Protein AF-A0A841RDZ5-F1 (afdb_monomer)

Radius of gyration: 14.5 Å; Cα contacts (8 Å, |Δi|>4): 177; chains: 1; bounding box: 40×28×35 Å

Mean predicted aligned error: 3.72 Å

pLDDT: mean 92.09, std 7.46, range [49.06, 98.44]

Secondary structure (DSSP, 8-state):
---SS--B--GGG--SS-EEEEEESS--S--S-TT-EEEEHHHHTTTHHHHHHH-TT--TTSEEEEEHHHHHHHHHHHHHHHHHHHH-S------SSS-HHHHHHHHHHHHHHHHHHHHHHHHHHHHHHHHHHH-SEEEEE--

Sequence (143 aa):
MENQYYLIRKTEELDGTCYFEFLPGKYQDKCWNSHSVYLTEDSAAFVEDIFHQISNEYDHYSFTELNKEQIQLFLTLIDSRISKMKSTKQYKLESTIFSEYYYNYLMNDYIKYKKQIITLLFDFKIWLSEIIQSYDRITIMGL

Solvent-accessible surface area (backbone atoms only — not comparable to full-atom values): 8348 Å² total; per-residue (Å²): 132,84,78,90,43,60,70,42,62,54,76,88,77,59,80,85,73,70,42,36,40,41,33,75,29,75,85,74,96,68,80,90,52,85,78,25,39,36,30,44,61,80,58,41,64,78,48,45,59,56,48,52,72,61,30,92,71,52,49,72,67,37,75,30,76,40,45,51,68,41,48,53,51,46,53,53,54,53,50,52,48,50,51,48,51,71,75,38,96,73,73,76,84,86,64,80,87,58,53,71,68,58,46,52,51,53,53,53,47,41,72,76,39,43,70,39,47,50,48,25,55,50,54,49,46,52,52,53,63,56,46,60,75,82,31,68,31,31,22,40,35,38,88

Nearest PDB structures (foldseek):
  3jbk-assembly1_M  TM=3.520E-01  e=4.683E+00  Homo sapiens
  3h2v-assembly4_D  TM=3.208E-01  e=5.266E+00  Homo sapiens
  3h2v-assembly3_C  TM=2.638E-01  e=8.933E+00  Homo sapiens

Organism: NCBI:txid150

Structure (mmCIF, N/CA/C/O backbone):
data_AF-A0A841RDZ5-F1
#
_entry.id   AF-A0A841RDZ5-F1
#
loop_
_atom_site.group_PDB
_atom_site.id
_atom_site.type_symbol
_atom_site.label_atom_id
_atom_site.label_alt_id
_atom_site.label_comp_id
_atom_site.label_asym_id
_atom_site.label_entity_id
_atom_site.label_seq_id
_atom_site.pdbx_PDB_ins_code
_atom_site.Cartn_x
_atom_site.Car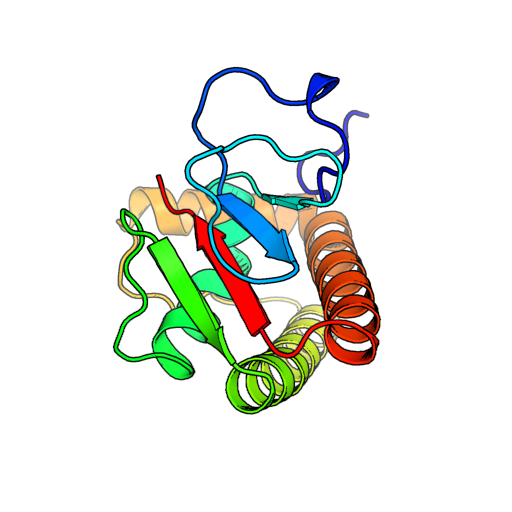tn_y
_atom_site.Cartn_z
_atom_site.occupancy
_atom_site.B_iso_or_equiv
_atom_site.auth_seq_id
_atom_site.auth_comp_id
_atom_site.auth_asym_id
_atom_site.auth_atom_id
_atom_site.pdbx_PDB_model_num
ATOM 1 N N . MET A 1 1 ? 1.104 14.671 -19.025 1.00 49.06 1 MET A N 1
ATOM 2 C CA . MET A 1 1 ? 1.473 13.267 -18.766 1.00 49.06 1 MET A CA 1
ATOM 3 C C . MET A 1 1 ? 0.610 12.819 -17.617 1.00 49.06 1 MET A C 1
ATOM 5 O O . MET A 1 1 ? 0.659 13.459 -16.576 1.00 49.06 1 MET A O 1
ATOM 9 N N . GLU A 1 2 ? -0.228 11.825 -17.859 1.00 70.19 2 GLU A N 1
ATOM 10 C CA . GLU A 1 2 ? -1.005 11.146 -16.825 1.00 70.19 2 GLU A CA 1
ATOM 11 C C . GLU A 1 2 ? -0.028 10.433 -15.871 1.00 70.19 2 GLU A C 1
ATOM 13 O O . GLU A 1 2 ? 1.017 9.942 -16.314 1.00 70.19 2 GLU A O 1
ATOM 18 N N . ASN A 1 3 ? -0.277 10.486 -14.561 1.00 78.31 3 ASN A N 1
ATOM 19 C CA . ASN A 1 3 ? 0.555 9.770 -13.593 1.00 78.31 3 ASN A CA 1
ATOM 20 C C . ASN A 1 3 ? 0.171 8.289 -13.654 1.00 78.31 3 ASN A C 1
ATOM 22 O O . ASN A 1 3 ? -0.996 7.971 -13.481 1.00 78.31 3 ASN A O 1
ATOM 26 N N . GLN A 1 4 ? 1.138 7.399 -13.876 1.00 90.25 4 GLN A N 1
ATOM 27 C CA . GLN A 1 4 ? 0.897 5.953 -13.907 1.00 90.25 4 GLN A CA 1
ATOM 28 C C . GLN A 1 4 ? 0.752 5.387 -12.489 1.00 90.25 4 GLN A C 1
ATOM 30 O O . GLN A 1 4 ? -0.056 4.499 -12.251 1.00 90.25 4 GLN A O 1
ATOM 35 N N . TYR A 1 5 ? 1.537 5.918 -11.547 1.00 95.50 5 TYR A N 1
ATOM 36 C CA . TYR A 1 5 ? 1.546 5.497 -10.147 1.00 95.50 5 TYR A CA 1
ATOM 37 C C . TYR A 1 5 ? 1.242 6.683 -9.241 1.00 95.50 5 TYR A C 1
ATOM 39 O O . TYR A 1 5 ? 2.028 7.629 -9.151 1.00 95.50 5 TYR A O 1
ATOM 47 N N . TYR A 1 6 ? 0.102 6.638 -8.566 1.00 96.75 6 TYR A N 1
ATOM 48 C CA . TYR A 1 6 ? -0.312 7.642 -7.595 1.00 96.75 6 TYR A CA 1
ATOM 49 C C . TYR A 1 6 ? -1.370 7.059 -6.659 1.00 96.75 6 TYR A C 1
ATOM 51 O O . TYR A 1 6 ? -2.016 6.064 -6.978 1.00 96.75 6 TYR A O 1
ATOM 59 N N . LEU A 1 7 ? -1.522 7.666 -5.482 1.00 97.31 7 LEU A N 1
ATOM 60 C CA . LEU A 1 7 ? -2.534 7.245 -4.521 1.00 97.31 7 LEU A CA 1
ATOM 61 C C . LEU A 1 7 ? -3.893 7.796 -4.952 1.00 97.31 7 LEU A C 1
ATOM 63 O O . LEU A 1 7 ? -4.080 9.015 -4.979 1.00 97.31 7 LEU A O 1
ATOM 67 N N . ILE A 1 8 ? -4.840 6.914 -5.255 1.00 96.81 8 ILE A N 1
ATOM 68 C CA . ILE A 1 8 ? -6.181 7.320 -5.671 1.00 96.81 8 ILE A CA 1
ATOM 69 C C . ILE A 1 8 ? -6.999 7.626 -4.415 1.00 96.81 8 ILE A C 1
ATOM 71 O O . ILE A 1 8 ? -7.008 6.857 -3.455 1.00 96.81 8 ILE A O 1
ATOM 75 N N . ARG A 1 9 ? -7.674 8.778 -4.402 1.00 95.31 9 ARG A N 1
ATOM 76 C CA . ARG A 1 9 ? -8.448 9.264 -3.239 1.00 95.31 9 ARG A CA 1
ATOM 77 C C . ARG A 1 9 ? -9.927 9.478 -3.541 1.00 95.31 9 ARG A C 1
ATOM 79 O O . ARG A 1 9 ? -10.694 9.790 -2.637 1.00 95.31 9 ARG A O 1
ATOM 86 N N . LYS A 1 10 ? -10.308 9.382 -4.810 1.00 92.56 10 LYS A N 1
ATOM 87 C CA . LYS A 1 10 ? -11.638 9.707 -5.310 1.00 92.56 10 LYS A CA 1
ATOM 88 C C . LYS A 1 10 ? -12.184 8.523 -6.076 1.00 92.56 10 LYS A C 1
ATOM 90 O O . LYS A 1 10 ? -11.512 7.988 -6.952 1.00 92.56 10 LYS A O 1
ATOM 95 N N . THR A 1 11 ? -13.409 8.138 -5.755 1.00 90.69 11 THR A N 1
ATOM 96 C CA . THR A 1 11 ? -14.084 7.016 -6.408 1.00 90.69 11 THR A CA 1
ATOM 97 C C . THR A 1 11 ? -14.382 7.293 -7.877 1.00 90.69 11 THR A C 1
ATOM 99 O O . THR A 1 11 ? -14.498 6.359 -8.656 1.00 90.69 11 THR A O 1
ATOM 102 N N . GLU A 1 12 ? -14.468 8.564 -8.282 1.00 90.69 12 GLU A N 1
ATOM 103 C CA . GLU A 1 12 ? -14.690 8.955 -9.679 1.00 90.69 12 GLU A CA 1
ATOM 104 C C . GLU A 1 12 ? -13.480 8.676 -10.585 1.00 90.69 12 GLU A C 1
ATOM 106 O O . GLU A 1 12 ? -13.612 8.723 -11.803 1.00 90.69 12 GLU A O 1
ATOM 111 N N . GLU A 1 13 ? -12.306 8.415 -10.002 1.00 88.88 13 GLU A N 1
ATOM 112 C CA . GLU A 1 13 ? -11.085 8.048 -10.732 1.00 88.88 13 GLU A CA 1
ATOM 113 C C . GLU A 1 13 ? -10.963 6.531 -10.951 1.00 88.88 13 GLU A C 1
ATOM 115 O O . GLU A 1 13 ? -10.023 6.077 -11.599 1.00 88.88 13 GLU A O 1
ATOM 120 N N . LEU A 1 14 ? -11.882 5.742 -10.389 1.00 88.00 14 LEU A N 1
ATOM 121 C CA . LEU A 1 14 ? -11.870 4.290 -10.501 1.00 88.00 14 LEU A CA 1
ATOM 122 C C . LEU A 1 14 ? -12.543 3.856 -11.803 1.00 88.00 14 LEU A C 1
ATOM 124 O O . LEU A 1 14 ? -13.676 4.247 -12.084 1.00 88.00 14 LEU A O 1
ATOM 128 N N . ASP A 1 15 ? -11.858 3.004 -12.562 1.00 86.00 15 ASP A N 1
ATOM 129 C CA . ASP A 1 15 ? -12.391 2.366 -13.762 1.00 86.00 15 ASP A CA 1
ATOM 130 C C . ASP A 1 15 ? -12.418 0.842 -13.572 1.00 86.00 15 ASP A C 1
ATOM 132 O O . ASP A 1 15 ? -11.385 0.176 -13.488 1.00 86.00 15 ASP A O 1
ATOM 136 N N . GLY A 1 16 ? -13.621 0.279 -13.442 1.00 82.50 16 GLY A N 1
ATOM 137 C CA . GLY A 1 16 ? -13.819 -1.131 -13.101 1.00 82.50 16 GLY A CA 1
ATOM 138 C C . GLY A 1 16 ? -13.646 -1.432 -11.606 1.00 82.50 16 GLY A C 1
ATOM 139 O O . GLY A 1 16 ? -13.952 -0.601 -10.754 1.00 82.50 16 GLY A O 1
ATOM 140 N N . THR A 1 17 ? -13.221 -2.657 -11.279 1.00 75.06 17 THR A N 1
ATOM 141 C CA . THR A 1 17 ? -13.190 -3.177 -9.894 1.00 75.06 17 THR A CA 1
ATOM 142 C C . THR A 1 17 ? -11.806 -3.627 -9.419 1.00 75.06 17 THR A C 1
ATOM 144 O O . THR A 1 17 ? -11.684 -4.087 -8.292 1.00 75.06 17 THR A O 1
ATOM 147 N N . CYS A 1 18 ? -10.762 -3.496 -10.242 1.00 87.25 18 CYS A N 1
ATOM 148 C CA . CYS A 1 18 ? -9.417 -4.012 -9.947 1.00 87.25 18 CYS A CA 1
ATOM 149 C C . CYS A 1 18 ? -8.582 -3.036 -9.094 1.00 87.25 18 CYS A C 1
ATOM 151 O O . CYS A 1 18 ? -7.525 -2.559 -9.518 1.00 87.25 18 CYS A O 1
ATOM 153 N N . TYR A 1 19 ? -9.063 -2.723 -7.889 1.00 93.88 19 TYR A N 1
ATOM 154 C CA . TYR A 1 19 ? -8.354 -1.866 -6.940 1.00 93.88 19 TYR A CA 1
ATOM 155 C C . TYR A 1 19 ? -8.360 -2.450 -5.534 1.00 93.88 19 TYR A C 1
ATOM 157 O O . TYR A 1 19 ? -9.400 -2.861 -5.030 1.00 93.88 19 TYR A O 1
ATOM 165 N N . PHE A 1 20 ? -7.211 -2.366 -4.872 1.00 95.75 20 PHE A N 1
ATOM 166 C CA . PHE A 1 20 ? -7.129 -2.537 -3.431 1.00 95.75 20 PHE A CA 1
ATOM 167 C C . PHE A 1 20 ? -7.723 -1.309 -2.752 1.00 95.75 20 PHE A C 1
ATOM 169 O O . PHE A 1 20 ? -7.237 -0.194 -2.964 1.00 95.75 20 PHE A O 1
ATOM 176 N N . GLU A 1 21 ? 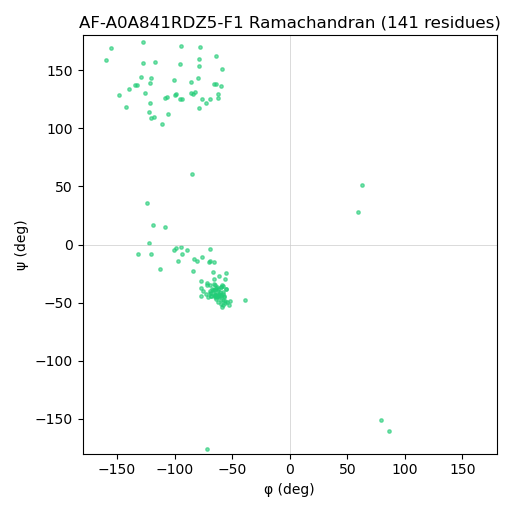-8.740 -1.505 -1.917 1.00 96.62 21 GLU A N 1
ATOM 177 C CA . GLU A 1 21 ? -9.316 -0.442 -1.094 1.00 96.62 21 GLU A CA 1
ATOM 178 C C . GLU A 1 21 ? -8.748 -0.505 0.327 1.00 96.62 21 GLU A C 1
ATOM 180 O O . GLU A 1 21 ? -8.766 -1.542 0.987 1.00 96.62 21 GLU A O 1
ATOM 185 N N . PHE A 1 22 ? -8.276 0.638 0.822 1.00 97.44 22 PHE A N 1
ATOM 186 C CA . PHE A 1 22 ? -7.792 0.805 2.188 1.00 97.44 22 PHE A CA 1
ATOM 187 C C . PHE A 1 22 ? -8.762 1.701 2.950 1.00 97.44 22 PHE A C 1
ATOM 189 O O . PHE A 1 22 ? -8.771 2.920 2.770 1.00 97.44 22 PHE A O 1
ATOM 196 N N . LEU A 1 23 ? -9.572 1.088 3.809 1.00 96.88 23 LEU A N 1
ATOM 197 C CA . LEU A 1 23 ? -10.631 1.735 4.578 1.00 96.88 23 LEU A CA 1
ATOM 198 C C . LEU A 1 23 ? -10.174 2.020 6.017 1.00 96.88 23 LEU A C 1
ATOM 200 O O . LEU A 1 23 ? -9.741 1.100 6.714 1.00 96.88 23 LEU A O 1
ATOM 204 N N . PRO A 1 24 ? -10.313 3.259 6.521 1.00 96.38 24 PRO A N 1
ATOM 205 C CA . PRO A 1 24 ? -10.170 3.541 7.946 1.00 96.38 24 PRO A CA 1
ATOM 206 C C . PRO A 1 24 ? -11.232 2.815 8.784 1.00 96.38 24 PRO A C 1
ATOM 208 O O . PRO A 1 24 ? -12.430 2.982 8.559 1.00 96.38 24 PRO A O 1
ATOM 211 N N . GLY A 1 25 ? -10.805 2.053 9.793 1.00 94.88 25 GLY A N 1
ATOM 212 C CA . GLY A 1 25 ? -11.707 1.294 10.660 1.00 94.88 25 GLY A CA 1
ATOM 213 C C . GLY A 1 25 ? -12.077 -0.095 10.126 1.00 94.88 25 GLY A C 1
ATOM 214 O O . GLY A 1 25 ? -11.351 -0.689 9.329 1.00 94.88 25 GLY A O 1
ATOM 215 N N . LYS A 1 26 ? -13.183 -0.636 10.651 1.00 93.25 26 LYS A N 1
ATOM 216 C CA . LYS A 1 26 ? -13.719 -1.959 10.294 1.00 93.25 26 LYS A CA 1
ATOM 217 C C . LYS A 1 26 ? -14.472 -1.915 8.973 1.00 93.25 26 LYS A C 1
ATOM 219 O O . LYS A 1 26 ? -15.088 -0.896 8.659 1.00 93.25 26 LYS A O 1
ATOM 224 N N . TYR A 1 27 ? -14.527 -3.051 8.288 1.00 92.31 27 TYR A N 1
ATOM 225 C CA . TYR A 1 27 ? -15.454 -3.239 7.180 1.00 92.31 27 TYR A CA 1
ATOM 226 C C . TYR A 1 27 ? -16.911 -3.063 7.642 1.00 92.31 27 TYR A C 1
ATOM 228 O O . TYR A 1 27 ? -17.296 -3.545 8.708 1.00 92.31 27 TYR A O 1
ATOM 236 N N . GLN A 1 28 ? -17.715 -2.351 6.848 1.00 88.44 28 GLN A N 1
ATOM 237 C CA . GLN A 1 28 ? -19.123 -2.041 7.143 1.00 88.44 28 GLN A CA 1
ATOM 238 C C . GLN A 1 28 ? -20.063 -2.513 6.022 1.00 88.44 28 GLN A C 1
ATOM 240 O O . GLN A 1 28 ? -21.025 -1.822 5.691 1.00 88.44 28 GLN A O 1
ATOM 245 N N . ASP A 1 29 ? -19.758 -3.655 5.398 1.00 89.19 29 ASP A N 1
ATOM 246 C CA . ASP A 1 29 ? -20.567 -4.258 4.323 1.00 89.19 29 ASP A CA 1
ATOM 247 C C . ASP A 1 29 ? -20.752 -3.353 3.093 1.00 89.19 29 ASP A C 1
ATOM 249 O O . ASP A 1 29 ? -21.745 -3.429 2.366 1.00 89.19 29 ASP A O 1
ATOM 253 N N . LYS A 1 30 ? -19.780 -2.464 2.858 1.00 89.44 30 LYS A N 1
ATOM 254 C CA . LYS A 1 30 ? -19.779 -1.527 1.738 1.00 89.44 30 LYS A CA 1
ATOM 255 C C . LYS A 1 30 ? -18.359 -1.238 1.263 1.00 89.44 30 LYS A C 1
ATOM 257 O O . LYS A 1 30 ? -17.519 -0.828 2.062 1.00 89.44 30 LYS A O 1
ATOM 262 N N . CYS A 1 31 ? -18.140 -1.382 -0.041 1.00 88.50 31 CYS A N 1
ATOM 263 C CA . CYS A 1 31 ? -16.918 -0.960 -0.728 1.00 88.50 31 CYS A CA 1
ATOM 264 C C . CYS A 1 31 ? -17.072 0.450 -1.324 1.00 88.50 31 CYS A C 1
ATOM 266 O O . CYS A 1 31 ? -18.177 1.002 -1.390 1.00 88.50 31 CYS A O 1
ATOM 268 N N . TRP A 1 32 ? -15.962 1.000 -1.806 1.00 88.94 32 TRP A N 1
ATOM 269 C CA . TRP A 1 32 ? -15.851 2.302 -2.460 1.00 88.94 32 TRP A CA 1
ATOM 270 C C . TRP A 1 32 ? -16.230 3.456 -1.526 1.00 88.94 32 TRP A C 1
ATOM 272 O O . TRP A 1 32 ? -17.085 4.295 -1.829 1.00 88.94 32 TRP A O 1
ATOM 282 N N . ASN A 1 33 ? -15.629 3.479 -0.333 1.00 90.06 33 ASN A N 1
ATOM 283 C CA . ASN A 1 33 ? -15.917 4.510 0.657 1.00 90.06 33 ASN A CA 1
ATOM 284 C C . ASN A 1 33 ?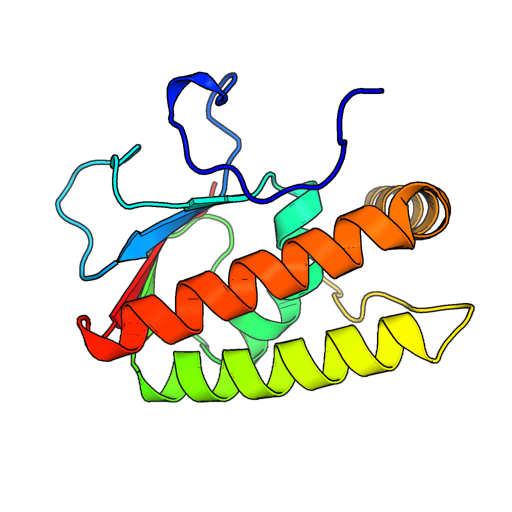 -15.175 5.821 0.363 1.00 90.06 33 ASN A C 1
ATOM 286 O O . ASN A 1 33 ? -14.004 5.847 -0.012 1.00 90.06 33 ASN A O 1
ATOM 290 N N . SER A 1 34 ? -15.832 6.949 0.635 1.00 87.75 34 SER A N 1
ATOM 291 C CA . SER A 1 34 ? -15.272 8.293 0.413 1.00 87.75 34 SER A CA 1
ATOM 292 C C . SER A 1 34 ? -14.064 8.628 1.297 1.00 87.75 34 SER A C 1
ATOM 294 O O . SER A 1 34 ? -13.385 9.621 1.057 1.00 87.75 34 SER A O 1
ATOM 296 N N . HIS A 1 35 ? -13.832 7.843 2.350 1.00 90.69 35 HIS A N 1
ATOM 297 C CA . HIS A 1 35 ? -12.691 7.989 3.258 1.00 90.69 35 HIS A CA 1
ATOM 298 C C . HIS A 1 35 ? -11.567 6.991 2.963 1.00 90.69 35 HIS A C 1
ATOM 300 O O . HIS A 1 35 ? -10.519 7.054 3.610 1.00 90.69 35 HIS A O 1
ATOM 306 N N . SER A 1 36 ? -11.787 6.075 2.019 1.00 95.69 36 SER A N 1
ATOM 307 C CA . SER A 1 36 ? -10.778 5.116 1.599 1.00 95.69 36 SER A CA 1
ATOM 308 C C . SER A 1 36 ? -9.776 5.754 0.645 1.00 95.69 36 SER A C 1
ATOM 310 O O . SER A 1 36 ? -10.042 6.767 -0.007 1.00 95.69 36 SER A O 1
ATOM 312 N N . VAL A 1 37 ? -8.615 5.121 0.550 1.00 97.44 37 VAL A N 1
ATOM 313 C CA . VAL A 1 37 ? -7.681 5.328 -0.557 1.00 97.44 37 VAL A CA 1
ATOM 314 C C . VAL A 1 37 ? -7.525 4.030 -1.325 1.00 97.44 37 VAL A C 1
ATOM 316 O O . VAL A 1 37 ? -7.778 2.954 -0.783 1.00 97.44 37 VAL A O 1
ATOM 319 N N . TYR A 1 38 ? -7.112 4.138 -2.582 1.00 97.38 38 TYR A N 1
ATOM 320 C CA . TYR A 1 38 ? -7.079 3.007 -3.494 1.00 97.38 38 TYR A CA 1
ATOM 321 C C . TYR A 1 38 ? -5.724 2.888 -4.173 1.00 97.38 38 TYR A C 1
ATOM 323 O O . TYR A 1 38 ? -5.086 3.892 -4.510 1.00 97.38 38 TYR A O 1
ATOM 331 N N . LEU A 1 39 ? -5.308 1.643 -4.382 1.00 97.00 39 LEU A N 1
ATOM 332 C CA . LEU A 1 39 ? -4.144 1.277 -5.177 1.00 97.00 39 LEU A CA 1
ATOM 333 C C . LEU A 1 39 ? -4.596 0.356 -6.306 1.00 97.00 39 LEU A C 1
ATOM 335 O O . LEU A 1 39 ? -5.407 -0.540 -6.089 1.00 97.00 39 LEU A O 1
ATOM 339 N N . THR A 1 40 ? -4.045 0.547 -7.502 1.00 95.31 40 THR A N 1
ATOM 340 C CA . THR A 1 40 ? -4.108 -0.493 -8.538 1.00 95.31 40 THR A CA 1
ATOM 341 C C . THR A 1 40 ? -3.345 -1.735 -8.077 1.00 95.31 40 THR A C 1
ATOM 343 O O . THR A 1 40 ? -2.488 -1.639 -7.195 1.00 95.31 40 THR A O 1
ATOM 346 N N . GLU A 1 41 ? -3.595 -2.880 -8.709 1.00 92.69 41 GLU A N 1
ATOM 347 C CA . GLU A 1 41 ? -2.817 -4.108 -8.480 1.00 92.69 41 GLU A CA 1
ATOM 348 C C . GLU A 1 41 ? -1.305 -3.852 -8.629 1.00 92.69 41 GLU A C 1
ATOM 350 O O . GLU A 1 41 ? -0.529 -4.095 -7.704 1.00 92.69 41 GLU A O 1
ATOM 355 N N . ASP A 1 42 ? -0.903 -3.196 -9.723 1.00 93.75 42 ASP A N 1
ATOM 356 C CA . ASP A 1 42 ? 0.492 -2.814 -9.975 1.00 93.75 42 ASP A CA 1
ATOM 357 C C . ASP A 1 42 ? 1.079 -1.917 -8.873 1.00 93.75 42 ASP A C 1
ATOM 359 O O . ASP A 1 42 ? 2.265 -1.998 -8.552 1.00 93.75 42 ASP A O 1
ATOM 363 N N . SER A 1 43 ? 0.267 -1.024 -8.302 1.00 95.31 43 SER A N 1
ATOM 364 C CA . SER A 1 43 ? 0.686 -0.137 -7.214 1.00 95.31 43 SER A CA 1
ATOM 365 C C . SER A 1 43 ? 0.840 -0.896 -5.895 1.00 95.31 43 SER A C 1
ATOM 367 O O . SER A 1 43 ? 1.814 -0.679 -5.169 1.00 95.31 43 SER A O 1
ATOM 369 N N . ALA A 1 44 ? -0.101 -1.794 -5.591 1.00 94.56 44 ALA A N 1
ATOM 370 C CA . ALA A 1 44 ? -0.089 -2.627 -4.394 1.00 94.56 44 ALA A CA 1
ATOM 371 C C . ALA A 1 44 ? 1.089 -3.611 -4.397 1.00 94.56 44 ALA A C 1
ATOM 373 O O . ALA A 1 44 ? 1.727 -3.795 -3.359 1.00 94.56 44 ALA A O 1
ATOM 374 N N . ALA A 1 45 ? 1.476 -4.127 -5.567 1.00 93.56 45 ALA A N 1
ATOM 375 C CA . ALA A 1 45 ? 2.606 -5.041 -5.728 1.00 93.56 45 ALA A CA 1
ATOM 376 C C . ALA A 1 45 ? 3.941 -4.496 -5.170 1.00 93.56 45 ALA A C 1
ATOM 378 O O . ALA A 1 45 ? 4.823 -5.266 -4.783 1.00 93.56 45 ALA A O 1
ATOM 379 N N . PHE A 1 46 ? 4.106 -3.168 -5.071 1.00 94.12 46 PHE A N 1
ATOM 380 C CA . PHE A 1 46 ? 5.295 -2.541 -4.474 1.00 94.12 46 PHE A CA 1
ATOM 381 C C . PHE A 1 46 ? 5.341 -2.575 -2.938 1.00 94.12 46 PHE A C 1
ATOM 383 O O . PHE A 1 46 ? 6.380 -2.238 -2.356 1.00 94.12 46 PHE A O 1
ATOM 390 N N . VAL A 1 47 ? 4.247 -2.949 -2.272 1.00 94.19 47 VAL A N 1
ATOM 391 C CA . VAL A 1 47 ? 4.118 -3.020 -0.803 1.00 94.19 47 VAL A CA 1
ATOM 392 C C . VAL A 1 47 ? 3.508 -4.321 -0.289 1.00 94.19 47 VAL A C 1
ATOM 394 O O . VAL A 1 47 ? 3.530 -4.550 0.915 1.00 94.19 47 VAL A O 1
ATOM 397 N N . GLU A 1 48 ? 3.008 -5.178 -1.170 1.00 93.38 48 GLU A N 1
ATOM 398 C CA . GLU A 1 48 ? 2.261 -6.384 -0.818 1.00 93.38 48 GLU A CA 1
ATOM 399 C C . GLU A 1 48 ? 3.028 -7.370 0.072 1.00 93.38 48 GLU A C 1
ATOM 401 O O . GLU A 1 48 ? 2.505 -7.878 1.062 1.00 93.38 48 GLU A O 1
ATOM 406 N N . ASP A 1 49 ? 4.315 -7.568 -0.198 1.00 92.94 49 ASP A N 1
ATOM 407 C CA . ASP A 1 49 ? 5.192 -8.389 0.638 1.00 92.94 49 ASP A CA 1
ATOM 408 C C . ASP A 1 49 ? 5.319 -7.851 2.076 1.00 92.94 49 ASP A C 1
ATOM 410 O O . ASP A 1 49 ? 5.513 -8.630 3.008 1.00 92.94 49 ASP A O 1
ATOM 414 N N . ILE A 1 50 ? 5.151 -6.538 2.292 1.00 95.25 50 ILE A N 1
ATOM 415 C CA . ILE A 1 50 ? 5.088 -5.969 3.647 1.00 95.25 50 ILE A CA 1
ATOM 416 C C . ILE A 1 50 ? 3.793 -6.403 4.337 1.00 95.25 50 ILE A C 1
ATOM 418 O O . ILE A 1 50 ? 3.838 -6.723 5.521 1.00 95.25 50 ILE A O 1
ATOM 422 N N . PHE A 1 51 ? 2.656 -6.452 3.634 1.00 95.12 51 PHE A N 1
ATOM 423 C CA . PHE A 1 51 ? 1.399 -6.918 4.230 1.00 95.12 51 PHE A CA 1
ATOM 424 C C . PHE A 1 51 ? 1.495 -8.381 4.673 1.00 95.12 51 PHE A C 1
ATOM 426 O O . PHE A 1 51 ? 1.157 -8.682 5.819 1.00 95.12 51 PHE A O 1
ATOM 433 N N . HIS A 1 52 ? 2.074 -9.251 3.839 1.00 93.44 52 HIS A N 1
ATOM 434 C CA . HIS A 1 52 ? 2.387 -10.631 4.227 1.00 93.44 52 HIS A CA 1
ATOM 435 C C . HIS A 1 52 ? 3.348 -10.715 5.423 1.00 93.44 52 HIS A C 1
ATOM 437 O O . HIS A 1 52 ? 3.214 -11.599 6.265 1.00 93.44 52 HIS A O 1
ATOM 443 N N . GLN A 1 53 ? 4.320 -9.802 5.527 1.00 94.00 53 GLN A N 1
ATOM 444 C CA . GLN A 1 53 ? 5.280 -9.798 6.634 1.00 94.00 53 GLN A CA 1
ATOM 445 C C . GLN A 1 53 ? 4.641 -9.418 7.979 1.00 94.00 53 GLN A C 1
ATOM 447 O O . GLN A 1 53 ? 5.072 -9.910 9.023 1.00 94.00 53 GLN A O 1
ATOM 452 N N . ILE A 1 54 ? 3.658 -8.514 7.980 1.00 96.62 54 ILE A N 1
ATOM 453 C CA . ILE A 1 54 ? 3.059 -7.978 9.215 1.00 96.62 54 ILE A CA 1
ATOM 454 C C . ILE A 1 54 ? 1.760 -8.679 9.623 1.00 96.62 54 ILE A C 1
ATOM 456 O O . ILE A 1 54 ? 1.289 -8.483 10.746 1.00 96.62 54 ILE A O 1
ATOM 460 N N . SER A 1 55 ? 1.153 -9.456 8.726 1.00 95.69 55 SER A N 1
ATOM 461 C CA . SER A 1 55 ? -0.086 -10.178 8.992 1.00 95.69 55 SER A CA 1
ATOM 462 C C . SER A 1 55 ? -0.078 -11.547 8.325 1.00 95.69 55 SER A C 1
ATOM 464 O O . SER A 1 55 ? -0.077 -11.658 7.103 1.00 95.69 55 SER A O 1
ATOM 466 N N . ASN A 1 56 ? -0.165 -12.597 9.143 1.00 93.19 56 ASN A N 1
ATOM 467 C CA . ASN A 1 56 ? -0.352 -13.968 8.657 1.00 93.19 56 ASN A CA 1
ATOM 468 C C . ASN A 1 56 ? -1.747 -14.192 8.047 1.00 93.19 56 ASN A C 1
ATOM 470 O O . ASN A 1 56 ? -1.975 -15.216 7.414 1.00 93.19 56 ASN A O 1
ATOM 474 N N . GLU A 1 57 ? -2.677 -13.264 8.282 1.00 93.31 57 GLU A N 1
ATOM 475 C CA . GLU A 1 57 ? -4.047 -13.298 7.763 1.00 93.31 57 GLU A CA 1
ATOM 476 C C . GLU A 1 57 ? -4.189 -12.505 6.458 1.00 93.31 57 GLU A C 1
ATOM 478 O O . GLU A 1 57 ? -5.283 -12.440 5.904 1.00 93.31 57 GLU A O 1
ATOM 483 N N . TYR A 1 58 ? -3.113 -11.869 5.979 1.00 95.06 58 TYR A N 1
ATOM 484 C CA . TYR A 1 58 ? -3.164 -11.162 4.708 1.00 95.06 58 TYR A CA 1
ATOM 485 C C . TYR A 1 58 ? -3.289 -12.143 3.543 1.00 95.06 58 TYR A C 1
ATOM 487 O O . TYR A 1 58 ? -2.451 -13.033 3.371 1.00 95.06 58 TYR A O 1
ATOM 495 N N . ASP A 1 59 ? -4.315 -11.926 2.729 1.00 91.62 59 ASP A N 1
ATOM 496 C CA . ASP A 1 59 ? -4.559 -12.645 1.488 1.00 91.62 59 ASP A CA 1
ATOM 497 C C . ASP A 1 59 ? -5.040 -11.660 0.417 1.00 91.62 59 ASP A C 1
ATOM 499 O O . ASP A 1 59 ? -5.902 -10.816 0.676 1.00 91.62 59 ASP A O 1
ATOM 503 N N . HIS A 1 60 ? -4.449 -11.779 -0.774 1.00 91.94 60 HIS A N 1
ATOM 504 C CA . HIS A 1 60 ? -4.644 -10.885 -1.917 1.00 91.94 60 HIS A CA 1
ATOM 505 C C . HIS A 1 60 ? -6.112 -10.761 -2.349 1.00 91.94 60 HIS A C 1
ATOM 507 O O . HIS A 1 60 ? -6.503 -9.710 -2.852 1.00 91.94 60 HIS A O 1
ATOM 513 N N . TYR A 1 61 ? -6.916 -11.808 -2.135 1.00 91.69 61 TYR A N 1
ATOM 514 C CA . TYR A 1 61 ? -8.311 -11.915 -2.573 1.00 91.69 61 TYR A CA 1
ATOM 515 C C . TYR A 1 61 ? -9.308 -11.822 -1.408 1.00 91.69 61 TYR A C 1
ATOM 517 O O . TYR A 1 61 ? -10.469 -12.227 -1.517 1.00 91.69 61 TYR A O 1
ATOM 525 N N . SER A 1 62 ? -8.853 -11.351 -0.244 1.00 91.31 62 SER A N 1
ATOM 526 C CA . SER A 1 62 ? -9.655 -11.323 0.976 1.00 91.31 62 SER A CA 1
ATOM 527 C C . SER A 1 62 ? -9.688 -9.945 1.626 1.00 91.31 62 SER A C 1
ATOM 529 O O . SER A 1 62 ? -9.016 -8.999 1.208 1.00 91.31 62 SER A O 1
ATOM 531 N N . PHE A 1 63 ? -10.497 -9.832 2.679 1.00 94.25 63 PHE A N 1
ATOM 532 C CA . PHE A 1 63 ? -10.487 -8.662 3.542 1.00 94.25 63 PHE A CA 1
ATOM 533 C C . PHE A 1 63 ? -9.598 -8.933 4.746 1.00 94.25 63 PHE A C 1
ATOM 535 O O . PHE A 1 63 ? -9.813 -9.888 5.491 1.00 94.25 63 PHE A O 1
ATOM 542 N N . THR A 1 64 ? -8.628 -8.054 4.962 1.00 96.38 64 THR A N 1
ATOM 543 C CA . THR A 1 64 ? -7.680 -8.157 6.069 1.00 96.38 64 THR A CA 1
ATOM 544 C C . THR A 1 64 ? -7.766 -6.906 6.927 1.00 96.38 64 THR A C 1
ATOM 546 O O . THR A 1 64 ? -7.530 -5.797 6.449 1.00 96.38 64 THR A O 1
ATOM 549 N N . GLU A 1 65 ? -8.065 -7.063 8.215 1.00 96.62 65 GLU A N 1
ATOM 550 C CA . GLU A 1 65 ? -7.943 -5.963 9.172 1.00 96.62 65 GLU A CA 1
ATOM 551 C C . GLU A 1 65 ? -6.511 -5.898 9.710 1.00 96.62 65 GLU A C 1
ATOM 553 O O . GLU A 1 65 ? -5.962 -6.895 10.174 1.00 96.62 65 GLU A O 1
ATOM 558 N N . LEU A 1 66 ? -5.912 -4.708 9.690 1.00 97.56 66 LEU A N 1
ATOM 559 C CA . LEU A 1 66 ? -4.639 -4.446 10.355 1.00 97.56 66 LEU A CA 1
ATOM 560 C C . LEU A 1 66 ? -4.872 -3.577 11.580 1.00 97.56 66 LEU A C 1
ATOM 562 O O . LEU A 1 66 ? -5.442 -2.489 11.482 1.00 97.56 66 LEU A O 1
ATOM 566 N N . ASN A 1 67 ? -4.392 -4.031 12.733 1.00 96.88 67 ASN A N 1
ATOM 567 C CA . ASN A 1 67 ? -4.420 -3.246 13.960 1.00 96.88 67 ASN A CA 1
ATOM 568 C C . ASN A 1 67 ? -3.310 -2.176 13.981 1.00 96.88 67 ASN A C 1
ATOM 570 O O . ASN A 1 67 ? -2.391 -2.165 13.159 1.00 96.88 67 ASN A O 1
ATOM 574 N N . LYS A 1 68 ? -3.367 -1.270 14.961 1.00 95.88 68 LYS A N 1
ATOM 575 C CA . LYS A 1 68 ? -2.405 -0.169 15.109 1.00 95.88 68 LYS A CA 1
ATOM 576 C C . LYS A 1 68 ? -0.937 -0.608 15.176 1.00 95.88 68 LYS A C 1
ATOM 578 O O . LYS A 1 68 ? -0.090 0.082 14.614 1.00 95.88 68 LYS A O 1
ATOM 583 N N . GLU A 1 69 ? -0.627 -1.72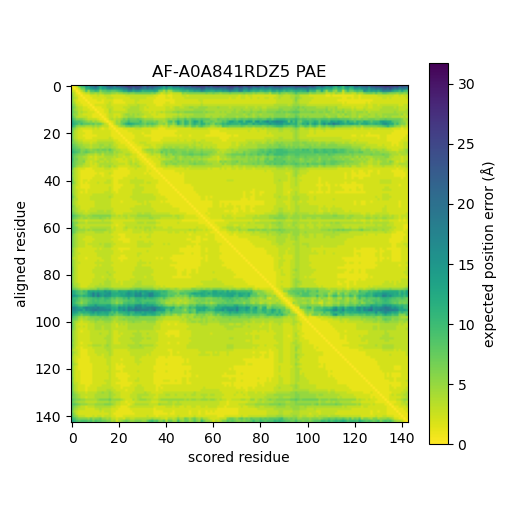4 15.832 1.00 97.00 69 GLU A N 1
ATOM 584 C CA . GLU A 1 69 ? 0.748 -2.233 15.957 1.00 97.00 69 GLU A CA 1
ATOM 585 C C . GLU A 1 69 ? 1.275 -2.723 14.603 1.00 97.00 69 GLU A C 1
ATOM 587 O O . GLU A 1 69 ? 2.381 -2.363 14.194 1.00 97.00 69 GLU A O 1
ATOM 592 N N . GLN A 1 70 ? 0.448 -3.460 13.856 1.00 98.12 70 GLN A N 1
ATOM 593 C CA . GLN A 1 70 ? 0.767 -3.899 12.496 1.00 98.12 70 GLN A CA 1
ATOM 594 C C . GLN A 1 70 ? 0.973 -2.702 11.565 1.00 98.12 70 GLN A C 1
ATOM 596 O O . GLN A 1 70 ? 1.938 -2.675 10.803 1.00 98.12 70 GLN A O 1
ATOM 601 N N . ILE A 1 71 ? 0.131 -1.668 11.664 1.00 97.69 71 ILE A N 1
ATOM 602 C CA . ILE A 1 71 ? 0.285 -0.452 10.854 1.00 97.69 71 ILE A CA 1
ATOM 603 C C . ILE A 1 71 ? 1.566 0.307 11.234 1.00 97.69 71 ILE A C 1
ATOM 605 O O . ILE A 1 71 ? 2.272 0.798 10.358 1.00 97.69 71 ILE A O 1
ATOM 609 N N . GLN A 1 72 ? 1.930 0.389 12.515 1.00 97.19 72 GLN A N 1
ATOM 610 C CA . GLN A 1 72 ? 3.199 1.003 12.931 1.00 97.19 72 GLN A CA 1
ATOM 611 C C . GLN A 1 72 ? 4.416 0.247 12.379 1.00 97.19 72 GLN A C 1
ATOM 613 O O . GLN A 1 72 ? 5.385 0.868 11.923 1.00 97.19 72 GLN A O 1
ATOM 618 N N . LEU A 1 73 ? 4.356 -1.087 12.361 1.00 98.12 73 LEU A N 1
ATOM 619 C CA . LEU A 1 73 ? 5.380 -1.910 11.728 1.00 98.12 73 LEU A CA 1
ATOM 620 C C . LEU A 1 73 ? 5.421 -1.675 10.210 1.00 98.12 73 LEU A C 1
ATOM 622 O O . LEU A 1 73 ? 6.503 -1.453 9.663 1.00 98.12 73 LEU A O 1
ATOM 626 N N . PHE A 1 74 ? 4.260 -1.613 9.547 1.00 98.12 74 PHE A N 1
ATOM 627 C CA . PHE A 1 74 ? 4.152 -1.256 8.130 1.00 98.12 74 PHE A CA 1
ATOM 628 C C . PHE A 1 74 ? 4.835 0.084 7.836 1.00 98.12 74 PHE A C 1
ATOM 630 O O . PHE A 1 74 ? 5.669 0.167 6.937 1.00 98.12 74 PHE A O 1
ATOM 637 N N . LEU A 1 75 ? 4.536 1.123 8.627 1.00 98.25 75 LEU A N 1
ATOM 638 C CA . LEU A 1 75 ? 5.118 2.462 8.488 1.00 98.25 75 LEU A CA 1
ATOM 639 C C . LEU A 1 75 ? 6.650 2.449 8.603 1.00 98.25 75 LEU A C 1
ATOM 641 O O . LEU A 1 75 ? 7.324 3.200 7.898 1.00 98.25 75 LEU A O 1
ATOM 645 N N . THR A 1 76 ? 7.209 1.581 9.448 1.00 98.06 76 THR A N 1
ATOM 646 C CA . THR A 1 76 ? 8.665 1.413 9.576 1.00 98.06 76 THR A CA 1
ATOM 647 C C . THR A 1 76 ? 9.263 0.730 8.342 1.00 98.06 76 THR A C 1
ATOM 649 O O . THR A 1 76 ? 10.286 1.167 7.806 1.00 98.06 76 THR A O 1
ATOM 652 N N . LEU A 1 77 ? 8.618 -0.335 7.858 1.00 97.56 77 LEU A N 1
ATOM 653 C CA . LEU A 1 77 ? 9.088 -1.119 6.714 1.00 97.56 77 LEU A CA 1
ATOM 654 C C . LEU A 1 77 ? 8.985 -0.334 5.398 1.00 97.56 77 LEU A C 1
ATOM 656 O O . LEU A 1 77 ? 9.935 -0.335 4.608 1.00 97.56 77 LEU A O 1
ATOM 660 N N . ILE A 1 78 ? 7.891 0.405 5.185 1.00 97.31 78 ILE A N 1
ATOM 661 C CA . ILE A 1 78 ? 7.726 1.252 3.998 1.00 97.31 78 ILE A CA 1
ATOM 662 C C . ILE A 1 78 ? 8.743 2.403 3.980 1.00 97.31 78 ILE A C 1
ATOM 664 O O . ILE A 1 78 ? 9.257 2.737 2.915 1.00 97.31 78 ILE A O 1
ATOM 668 N N . ASP A 1 79 ? 9.133 2.955 5.135 1.00 97.19 79 ASP A N 1
ATOM 669 C CA . ASP A 1 79 ? 10.190 3.976 5.210 1.00 97.19 79 ASP A CA 1
ATOM 670 C C . ASP A 1 79 ? 11.561 3.438 4.797 1.00 97.19 79 ASP A C 1
ATOM 672 O O . ASP A 1 79 ? 12.296 4.077 4.031 1.00 97.19 79 ASP A O 1
ATOM 676 N N . SER A 1 80 ? 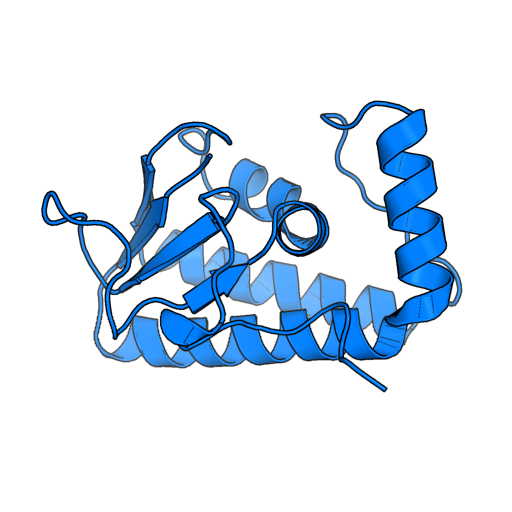11.895 2.236 5.272 1.00 95.12 80 SER A N 1
ATOM 677 C CA . SER A 1 80 ? 13.109 1.529 4.862 1.00 95.12 80 SER A CA 1
ATOM 678 C C . SER A 1 80 ? 13.102 1.272 3.353 1.00 95.12 80 SER A C 1
ATOM 680 O O . SER A 1 80 ? 14.085 1.555 2.658 1.00 95.12 80 SER A O 1
ATOM 682 N N . ARG A 1 81 ? 11.958 0.839 2.806 1.00 94.75 81 AR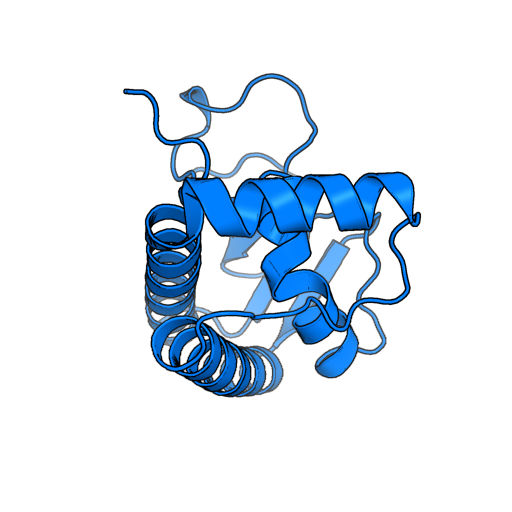G A N 1
ATOM 683 C CA . ARG A 1 81 ? 11.775 0.612 1.368 1.00 94.75 81 ARG A CA 1
ATOM 684 C C . ARG A 1 81 ? 11.943 1.881 0.545 1.00 94.75 81 ARG A C 1
ATOM 686 O O . ARG A 1 81 ? 12.723 1.878 -0.407 1.00 94.75 81 ARG A O 1
ATOM 693 N N . ILE A 1 82 ? 11.279 2.971 0.925 1.00 96.12 82 ILE A N 1
ATOM 694 C CA . ILE A 1 82 ? 11.413 4.277 0.267 1.00 96.12 82 ILE A CA 1
ATOM 695 C C . ILE A 1 82 ? 12.881 4.721 0.278 1.00 96.12 82 ILE A C 1
ATOM 697 O O . ILE A 1 82 ? 13.406 5.166 -0.746 1.00 96.12 82 ILE A O 1
ATOM 701 N N . SER A 1 83 ? 13.571 4.562 1.409 1.00 95.12 83 SER A N 1
ATOM 702 C CA . SER A 1 83 ? 14.988 4.912 1.551 1.00 95.12 83 SER A CA 1
ATOM 703 C C . SER A 1 83 ? 15.886 4.066 0.641 1.00 95.12 83 SER A C 1
ATOM 705 O O . SER A 1 83 ? 16.725 4.621 -0.072 1.00 95.12 83 SER A O 1
ATOM 707 N N . LYS A 1 84 ? 15.666 2.744 0.583 1.00 93.69 84 LYS A N 1
ATOM 708 C CA . LYS A 1 84 ? 16.368 1.805 -0.313 1.00 93.69 84 LYS A CA 1
ATOM 709 C C . LYS A 1 84 ? 16.127 2.150 -1.783 1.00 93.69 84 LYS A C 1
ATOM 711 O O . LYS A 1 84 ? 17.072 2.207 -2.568 1.00 93.69 84 LYS A O 1
ATOM 716 N N . MET A 1 85 ? 14.886 2.443 -2.169 1.00 93.94 85 MET A N 1
ATOM 717 C CA . MET A 1 85 ? 14.554 2.864 -3.532 1.00 93.94 85 MET A CA 1
ATOM 718 C C . MET A 1 85 ? 15.236 4.188 -3.902 1.00 93.94 85 MET A C 1
ATOM 720 O O . MET A 1 85 ? 15.707 4.333 -5.027 1.00 93.94 85 MET A O 1
ATOM 724 N N . LYS A 1 86 ? 15.337 5.154 -2.980 1.00 93.94 86 LYS A N 1
ATOM 725 C CA . LYS A 1 86 ? 16.033 6.430 -3.228 1.00 93.94 86 LYS A CA 1
ATOM 726 C C . LYS A 1 86 ? 17.546 6.255 -3.389 1.00 93.94 86 LYS A C 1
ATOM 728 O O . LYS A 1 86 ? 18.127 6.888 -4.268 1.00 93.94 86 LYS A O 1
ATOM 733 N N . SER A 1 87 ? 18.173 5.412 -2.569 1.00 90.38 87 SER A N 1
ATOM 734 C CA . SER A 1 87 ? 19.635 5.262 -2.518 1.00 90.38 87 SER A CA 1
ATOM 735 C C . SER A 1 87 ? 20.207 4.304 -3.565 1.00 90.38 87 SER A C 1
ATOM 737 O O . SER A 1 87 ? 21.375 4.419 -3.933 1.00 90.38 87 SER A O 1
ATOM 739 N N . THR A 1 88 ? 19.403 3.375 -4.081 1.00 84.62 88 THR A N 1
ATOM 740 C CA . THR A 1 88 ? 19.854 2.377 -5.059 1.00 84.62 88 THR A CA 1
ATOM 741 C C . THR A 1 88 ? 19.456 2.765 -6.479 1.00 84.62 88 THR A C 1
ATOM 743 O O . THR A 1 88 ? 18.358 3.262 -6.723 1.00 84.62 88 THR A O 1
ATOM 746 N N . LYS A 1 89 ? 20.332 2.526 -7.465 1.00 73.38 89 LYS A N 1
ATOM 747 C CA . LYS A 1 89 ? 19.935 2.601 -8.886 1.00 73.38 89 LYS A CA 1
ATOM 748 C C . LYS A 1 89 ? 19.042 1.425 -9.283 1.00 73.38 89 LYS A C 1
ATOM 750 O O . LYS A 1 89 ? 18.155 1.604 -10.108 1.00 73.38 89 LYS A O 1
ATOM 755 N N . GLN A 1 90 ? 19.275 0.261 -8.683 1.00 73.44 90 GLN A N 1
ATOM 756 C CA . GLN A 1 90 ? 18.527 -0.968 -8.918 1.00 73.44 90 GLN A CA 1
ATOM 757 C C . GLN A 1 90 ? 17.899 -1.412 -7.597 1.00 73.44 90 GLN A C 1
ATOM 759 O O . GLN A 1 90 ? 18.600 -1.832 -6.679 1.00 73.44 90 GLN A O 1
ATOM 764 N N . TYR A 1 91 ? 16.580 -1.284 -7.513 1.00 83.44 91 TYR A N 1
ATOM 765 C CA . TYR A 1 91 ? 15.762 -1.948 -6.507 1.00 83.44 91 TYR A CA 1
ATOM 766 C C . TYR A 1 91 ? 15.228 -3.243 -7.122 1.00 83.44 91 TYR A C 1
ATOM 768 O O . TYR A 1 91 ? 15.140 -3.346 -8.343 1.00 83.44 91 TYR A O 1
ATOM 776 N N . LYS A 1 92 ? 14.898 -4.228 -6.293 1.00 83.94 92 LYS A N 1
ATOM 777 C CA . LYS A 1 92 ? 14.220 -5.453 -6.711 1.00 83.94 92 LYS A CA 1
ATOM 778 C C . LYS A 1 92 ? 13.075 -5.698 -5.749 1.00 83.94 92 LYS A C 1
ATOM 780 O O . LYS A 1 92 ? 13.268 -5.537 -4.543 1.00 83.94 92 LYS A O 1
ATOM 785 N N . LEU A 1 93 ? 11.925 -6.082 -6.290 1.00 82.88 93 LEU A N 1
ATOM 786 C CA . LEU A 1 93 ? 10.842 -6.623 -5.482 1.00 82.88 93 LEU A CA 1
ATOM 787 C C . LEU A 1 93 ? 11.296 -7.956 -4.882 1.00 82.88 93 LEU A C 1
ATOM 789 O O . LEU A 1 93 ? 11.968 -8.742 -5.553 1.00 82.88 93 LEU A O 1
ATOM 793 N N . GLU A 1 94 ? 10.970 -8.160 -3.610 1.00 74.12 94 GLU A N 1
ATOM 794 C CA . GLU A 1 94 ? 11.308 -9.377 -2.854 1.00 74.12 94 GLU A CA 1
ATOM 795 C C . GLU A 1 94 ? 10.165 -10.408 -2.899 1.00 74.12 94 GLU A C 1
ATOM 797 O O . GLU A 1 94 ? 10.342 -11.555 -2.502 1.00 74.12 94 GLU A O 1
ATOM 802 N N . SER A 1 95 ? 9.014 -10.008 -3.443 1.00 71.69 95 SER A N 1
ATOM 803 C CA . SER A 1 95 ? 7.821 -10.832 -3.595 1.00 71.69 95 SER A CA 1
ATOM 804 C C . SER A 1 95 ? 8.054 -12.046 -4.505 1.00 71.69 95 SER A C 1
ATOM 806 O O . SER A 1 95 ? 8.535 -11.915 -5.633 1.00 71.69 95 SER A O 1
ATOM 808 N N . THR A 1 96 ? 7.677 -13.229 -4.015 1.00 62.09 96 THR A N 1
ATOM 809 C CA . THR A 1 96 ? 7.743 -14.516 -4.731 1.00 62.09 96 THR A CA 1
ATOM 810 C C . THR A 1 96 ? 6.409 -14.938 -5.347 1.00 62.09 96 THR A C 1
ATOM 812 O O . THR A 1 96 ? 6.351 -15.977 -6.002 1.00 62.09 96 THR A O 1
ATOM 815 N N . ILE A 1 97 ? 5.342 -14.161 -5.140 1.00 70.31 97 ILE A N 1
ATOM 816 C CA . ILE A 1 97 ? 3.987 -14.492 -5.612 1.00 70.31 97 ILE A CA 1
ATOM 817 C C . ILE A 1 97 ? 3.769 -14.145 -7.091 1.00 70.31 97 ILE A C 1
ATOM 819 O O . ILE A 1 97 ? 2.823 -14.627 -7.708 1.00 70.31 97 ILE A O 1
ATOM 823 N N . PHE A 1 98 ? 4.653 -13.348 -7.694 1.00 79.44 98 PHE A N 1
ATOM 824 C CA . PHE A 1 98 ? 4.504 -12.907 -9.077 1.00 79.44 98 PHE A CA 1
ATOM 825 C C . PHE A 1 98 ? 5.075 -13.916 -10.074 1.00 79.44 98 PHE A C 1
ATOM 827 O O . PHE A 1 98 ? 6.168 -14.455 -9.891 1.00 79.44 98 PHE A O 1
ATOM 834 N N . SER A 1 99 ? 4.367 -14.112 -11.191 1.00 87.69 99 SER A N 1
ATOM 835 C CA . SER A 1 99 ? 4.956 -14.779 -12.355 1.00 87.69 99 SER A CA 1
ATOM 836 C C . SER A 1 99 ? 6.191 -14.012 -12.841 1.00 87.69 99 SER A C 1
ATOM 838 O O . SER A 1 99 ? 6.258 -12.788 -12.720 1.00 87.69 99 SER A O 1
ATOM 840 N N . GLU A 1 100 ? 7.158 -14.706 -13.449 1.00 89.06 100 GLU A N 1
ATOM 841 C CA . GLU A 1 100 ? 8.365 -14.061 -13.991 1.00 89.06 100 GLU A CA 1
ATOM 842 C C . GLU A 1 100 ? 8.022 -12.946 -14.994 1.00 89.06 100 GLU A C 1
ATOM 844 O O . GLU A 1 100 ? 8.646 -11.884 -14.999 1.00 89.06 100 GLU A O 1
ATOM 849 N N . TYR A 1 101 ? 6.989 -13.160 -15.815 1.00 90.88 101 TYR A N 1
ATOM 850 C CA . TYR A 1 101 ? 6.491 -12.156 -16.750 1.00 90.88 101 TYR A CA 1
ATOM 851 C C . TYR A 1 101 ? 6.024 -10.887 -16.027 1.00 90.88 101 TYR A C 1
ATOM 853 O O . TYR A 1 101 ? 6.469 -9.789 -16.362 1.00 90.88 101 TYR A O 1
ATOM 861 N N . TYR A 1 102 ? 5.168 -11.040 -15.013 1.00 90.75 102 TYR A N 1
ATOM 862 C CA . TYR A 1 102 ? 4.622 -9.909 -14.267 1.00 90.75 102 TYR A CA 1
ATOM 863 C C . TYR A 1 102 ? 5.699 -9.191 -13.444 1.00 90.75 102 TYR A C 1
ATOM 865 O O . TYR A 1 102 ? 5.764 -7.964 -13.444 1.00 90.75 102 TYR A O 1
ATOM 873 N N . TYR A 1 103 ? 6.631 -9.941 -12.849 1.00 91.31 103 TYR A N 1
ATOM 874 C CA . TYR A 1 103 ? 7.806 -9.372 -12.190 1.00 91.31 103 TYR A CA 1
ATOM 875 C C . TYR A 1 103 ? 8.617 -8.488 -13.145 1.00 91.31 103 TYR A C 1
ATOM 877 O O . TYR A 1 103 ? 8.937 -7.345 -12.825 1.00 91.31 103 TYR A O 1
ATOM 885 N N . ASN A 1 104 ? 8.937 -8.991 -14.340 1.00 91.75 104 ASN A N 1
ATOM 886 C CA . ASN A 1 104 ? 9.704 -8.233 -15.327 1.00 91.75 104 ASN A CA 1
ATOM 887 C C . ASN A 1 104 ? 8.951 -6.983 -15.803 1.00 91.75 104 ASN A C 1
ATOM 889 O O . ASN A 1 104 ? 9.569 -5.932 -15.986 1.00 91.75 104 ASN A O 1
ATOM 893 N N . TYR A 1 105 ? 7.629 -7.073 -15.960 1.00 92.88 105 TYR A N 1
ATOM 894 C CA . TYR A 1 105 ? 6.771 -5.923 -16.237 1.00 92.88 105 TYR A CA 1
ATOM 895 C C . TYR A 1 105 ? 6.878 -4.857 -15.130 1.00 92.88 105 TYR A C 1
ATOM 897 O O . TYR A 1 105 ? 7.274 -3.727 -15.423 1.00 92.88 105 TYR A O 1
ATOM 905 N N . LEU A 1 106 ? 6.674 -5.225 -13.859 1.00 92.81 106 LEU A N 1
ATOM 906 C CA . LEU A 1 106 ? 6.786 -4.303 -12.719 1.00 92.81 106 LEU A CA 1
ATOM 907 C C . LEU A 1 106 ? 8.183 -3.689 -12.592 1.00 92.81 106 LEU A C 1
ATOM 909 O O . LEU A 1 106 ? 8.328 -2.518 -12.244 1.00 92.81 106 LEU A O 1
ATOM 913 N N . MET A 1 107 ? 9.236 -4.454 -12.886 1.00 92.75 107 MET A N 1
ATOM 914 C CA . MET A 1 107 ? 10.602 -3.940 -12.828 1.00 92.75 107 MET A CA 1
ATOM 915 C C . MET A 1 107 ? 10.916 -2.955 -13.962 1.00 92.75 107 MET A C 1
ATOM 917 O O . MET A 1 107 ? 11.641 -1.981 -13.734 1.00 92.75 107 MET A O 1
ATOM 921 N N . ASN A 1 108 ? 10.357 -3.154 -15.159 1.00 92.94 108 ASN A N 1
ATOM 922 C CA . ASN A 1 108 ? 10.441 -2.172 -16.245 1.00 92.94 108 ASN A CA 1
ATOM 923 C C . ASN A 1 108 ? 9.709 -0.877 -15.874 1.00 92.94 108 ASN A C 1
ATOM 925 O O . ASN A 1 108 ? 10.249 0.220 -16.063 1.00 92.94 108 ASN A O 1
ATOM 929 N N . ASP A 1 109 ? 8.530 -1.005 -15.272 1.00 93.56 109 ASP A N 1
ATOM 930 C CA . ASP A 1 109 ? 7.761 0.131 -14.781 1.00 93.56 109 ASP A CA 1
ATOM 931 C C . ASP A 1 109 ? 8.470 0.850 -13.638 1.00 93.56 109 ASP A C 1
ATOM 933 O O . ASP A 1 109 ? 8.548 2.079 -13.641 1.00 93.56 109 ASP A O 1
ATOM 937 N N . TYR A 1 110 ? 9.120 0.120 -12.731 1.00 92.62 110 TYR A N 1
ATOM 938 C CA . TYR A 1 110 ? 9.973 0.719 -11.713 1.00 92.62 110 TYR A CA 1
ATOM 939 C C . TYR A 1 110 ? 11.085 1.573 -12.328 1.00 92.62 110 TYR A C 1
ATOM 941 O O . TYR A 1 110 ? 11.305 2.700 -11.887 1.00 92.62 110 TYR A O 1
ATOM 949 N N . ILE A 1 111 ? 11.776 1.087 -13.365 1.00 92.00 111 ILE A N 1
ATOM 950 C CA . ILE A 1 111 ? 12.837 1.854 -14.040 1.00 92.00 111 ILE A CA 1
ATOM 951 C C . ILE A 1 111 ? 12.273 3.138 -14.663 1.00 92.00 111 ILE A C 1
ATOM 953 O O . ILE A 1 111 ? 12.882 4.204 -14.535 1.00 92.00 111 ILE A O 1
ATOM 957 N N . LYS A 1 112 ? 11.108 3.051 -15.313 1.00 93.44 112 LYS A N 1
ATOM 958 C CA . LYS A 1 112 ? 10.478 4.167 -16.030 1.00 93.44 112 LYS A CA 1
ATOM 959 C C . LYS A 1 112 ? 9.835 5.195 -15.094 1.00 93.44 112 LYS A C 1
ATOM 961 O O . LYS A 1 112 ? 9.957 6.399 -15.319 1.00 93.44 112 LYS A O 1
ATOM 966 N N . TYR A 1 113 ? 9.178 4.732 -14.035 1.00 95.31 113 TYR A N 1
ATOM 967 C CA . TYR A 1 113 ? 8.297 5.523 -13.174 1.00 95.31 113 TYR A CA 1
ATOM 968 C C . TYR A 1 113 ? 8.764 5.602 -11.720 1.00 95.31 113 TYR A C 1
ATOM 970 O O . TYR A 1 113 ? 8.007 6.036 -10.854 1.00 95.31 113 TYR A O 1
ATOM 978 N N . LYS A 1 114 ? 10.031 5.275 -11.436 1.00 94.06 114 LYS A N 1
ATOM 979 C CA . LYS A 1 114 ? 10.639 5.289 -10.094 1.00 94.06 114 LYS A CA 1
ATOM 980 C C . LYS A 1 114 ? 10.197 6.451 -9.204 1.00 94.06 114 LYS A C 1
ATOM 982 O O . LYS A 1 114 ? 9.885 6.256 -8.032 1.00 94.06 114 LYS A O 1
ATOM 987 N N . LYS A 1 115 ? 10.207 7.676 -9.740 1.00 95.00 115 LYS A N 1
ATOM 988 C CA . LYS A 1 115 ? 9.830 8.878 -8.983 1.00 95.00 115 LYS A CA 1
ATOM 989 C C . LYS A 1 115 ? 8.357 8.843 -8.565 1.00 95.00 115 LYS A C 1
ATOM 991 O O . LYS A 1 115 ? 8.071 9.169 -7.422 1.00 95.00 115 LYS A O 1
ATOM 996 N N . GLN A 1 116 ? 7.463 8.441 -9.469 1.00 96.88 116 GLN A N 1
ATOM 997 C CA . GLN A 1 116 ? 6.029 8.330 -9.196 1.00 96.88 116 GLN A CA 1
ATOM 998 C C . GLN A 1 116 ? 5.758 7.247 -8.150 1.00 96.88 116 GLN A C 1
ATOM 1000 O O . GLN A 1 116 ? 5.075 7.523 -7.175 1.00 96.88 116 GLN A O 1
ATOM 1005 N N . ILE A 1 117 ? 6.395 6.077 -8.272 1.00 96.38 117 ILE A N 1
ATOM 1006 C CA . ILE A 1 117 ? 6.276 4.987 -7.289 1.00 96.38 117 ILE A CA 1
ATOM 1007 C C . ILE A 1 117 ? 6.748 5.444 -5.903 1.00 96.38 117 ILE A C 1
ATOM 1009 O O . ILE A 1 117 ? 6.039 5.272 -4.920 1.00 96.38 117 ILE A O 1
ATOM 1013 N N . ILE A 1 118 ? 7.912 6.097 -5.801 1.00 96.88 118 ILE A N 1
ATOM 1014 C CA . ILE A 1 118 ? 8.402 6.625 -4.515 1.00 96.88 118 ILE A CA 1
ATOM 1015 C C . ILE A 1 118 ? 7.432 7.659 -3.923 1.00 96.88 118 ILE A C 1
ATOM 1017 O O . ILE A 1 118 ? 7.224 7.660 -2.710 1.00 96.88 118 ILE A O 1
ATOM 1021 N N . THR A 1 119 ? 6.864 8.540 -4.751 1.00 97.94 119 THR A N 1
ATOM 1022 C CA . THR A 1 119 ? 5.859 9.519 -4.313 1.00 97.94 119 THR A CA 1
ATOM 1023 C C . THR A 1 119 ? 4.588 8.828 -3.828 1.00 97.94 119 THR A C 1
ATOM 1025 O O . THR A 1 119 ? 4.153 9.116 -2.722 1.00 97.94 119 THR A O 1
ATOM 1028 N N . LEU A 1 120 ? 4.066 7.859 -4.580 1.00 98.00 120 LEU A N 1
ATOM 1029 C CA . LEU A 1 120 ? 2.928 7.032 -4.189 1.00 98.00 120 LEU A CA 1
ATOM 1030 C C . LEU A 1 120 ? 3.142 6.394 -2.806 1.00 98.00 120 LEU A C 1
ATOM 1032 O O . LEU A 1 120 ? 2.296 6.539 -1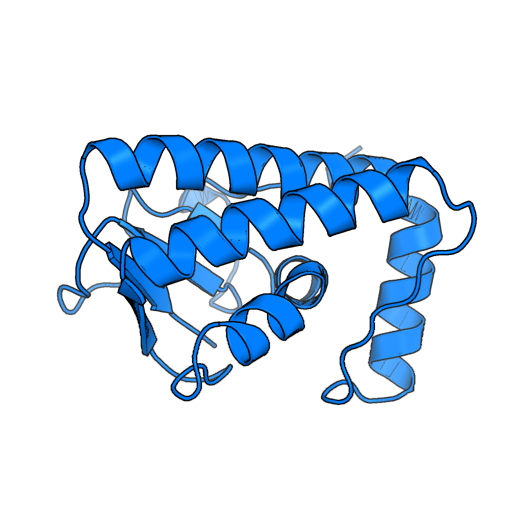.927 1.00 98.00 120 LEU A O 1
ATOM 1036 N N . LEU A 1 121 ? 4.280 5.723 -2.590 1.00 97.88 121 LEU A N 1
ATOM 1037 C CA . LEU A 1 121 ? 4.570 5.063 -1.311 1.00 97.88 121 L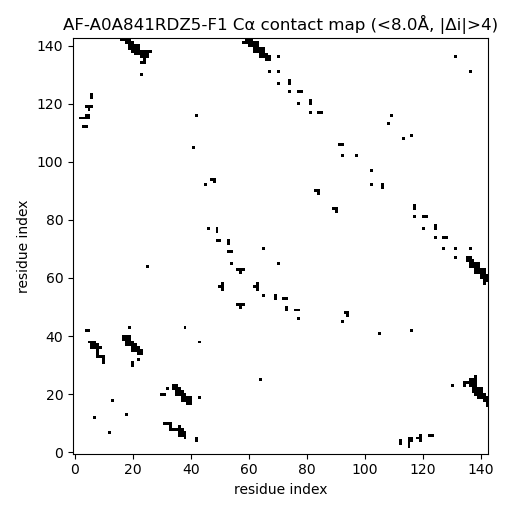EU A CA 1
ATOM 1038 C C . LEU A 1 121 ? 4.662 6.068 -0.158 1.00 97.88 121 LEU A C 1
ATOM 1040 O O . LEU A 1 121 ? 4.236 5.784 0.961 1.00 97.88 121 LEU A O 1
ATOM 1044 N N . PHE A 1 122 ? 5.218 7.248 -0.427 1.00 98.38 122 PHE A N 1
ATOM 1045 C CA . PHE A 1 122 ? 5.308 8.319 0.556 1.00 98.38 122 PHE A CA 1
ATOM 1046 C C . PHE A 1 122 ? 3.931 8.900 0.905 1.00 98.38 122 PHE A C 1
ATOM 1048 O O . PHE A 1 122 ? 3.628 9.066 2.086 1.00 98.38 122 PHE A O 1
ATOM 1055 N N . ASP A 1 123 ? 3.078 9.141 -0.090 1.00 98.44 123 ASP A N 1
ATOM 1056 C CA . ASP A 1 123 ? 1.714 9.640 0.108 1.00 98.44 123 ASP A CA 1
ATOM 1057 C C . ASP A 1 123 ? 0.849 8.620 0.857 1.00 98.44 123 ASP A C 1
ATOM 1059 O O . ASP A 1 123 ? 0.076 8.988 1.746 1.00 98.44 123 ASP A O 1
ATOM 1063 N N . PHE A 1 124 ? 1.016 7.330 0.546 1.00 98.38 124 PHE A N 1
ATOM 1064 C CA . PHE A 1 124 ? 0.342 6.241 1.246 1.00 98.38 124 PHE A CA 1
ATOM 1065 C C . PHE A 1 124 ? 0.791 6.140 2.707 1.00 98.38 124 PHE A C 1
ATOM 1067 O O . PHE A 1 124 ? -0.043 6.051 3.609 1.00 98.38 124 PHE A O 1
ATOM 1074 N N . LYS A 1 125 ? 2.101 6.251 2.966 1.00 98.19 125 LYS A N 1
ATOM 1075 C CA . LYS A 1 125 ? 2.650 6.325 4.326 1.00 98.19 125 LYS A CA 1
ATOM 1076 C C . LYS A 1 125 ? 2.066 7.507 5.108 1.00 98.19 125 LYS A C 1
ATOM 1078 O O . LYS A 1 125 ? 1.674 7.324 6.260 1.00 98.19 125 LYS A O 1
ATOM 1083 N N . ILE A 1 126 ? 2.022 8.705 4.514 1.00 98.19 126 ILE A N 1
ATOM 1084 C CA . ILE A 1 126 ? 1.445 9.893 5.164 1.00 98.19 126 ILE A CA 1
ATOM 1085 C C . ILE A 1 126 ? -0.005 9.618 5.544 1.00 98.19 126 ILE A C 1
ATOM 1087 O O . ILE A 1 126 ? -0.355 9.757 6.715 1.00 98.19 126 ILE A O 1
ATOM 1091 N N . TRP A 1 127 ? -0.811 9.150 4.591 1.00 97.88 127 TRP A N 1
ATOM 1092 C CA . TRP A 1 127 ? -2.216 8.849 4.840 1.00 97.88 127 TRP A CA 1
ATOM 1093 C C . TRP A 1 127 ? -2.388 7.840 5.985 1.00 97.88 127 TRP A C 1
ATOM 1095 O O . TRP A 1 127 ? -3.114 8.116 6.935 1.00 97.88 127 TRP A O 1
ATOM 1105 N N . LEU A 1 128 ? -1.647 6.726 5.977 1.00 97.06 128 LEU A N 1
ATOM 1106 C CA . LEU A 1 128 ? -1.684 5.747 7.069 1.00 97.06 128 LEU A CA 1
ATOM 1107 C C . LEU A 1 128 ? -1.316 6.366 8.424 1.00 97.06 128 LEU A C 1
ATOM 1109 O O . LEU A 1 128 ? -1.972 6.087 9.428 1.00 97.06 128 LEU A O 1
ATOM 1113 N N . SER A 1 129 ? -0.290 7.220 8.459 1.00 96.94 129 SER A N 1
ATOM 1114 C CA . SER A 1 129 ? 0.170 7.875 9.689 1.00 96.94 129 SER A CA 1
ATOM 1115 C C . SER A 1 129 ? -0.851 8.853 10.281 1.00 96.94 129 SER A C 1
ATOM 1117 O O . SER A 1 129 ? -0.893 9.027 11.500 1.00 96.94 129 SER A O 1
ATOM 1119 N N . GLU A 1 130 ? -1.687 9.465 9.441 1.00 96.44 130 GLU A N 1
ATOM 1120 C CA . GLU A 1 130 ? -2.795 10.330 9.852 1.00 96.44 130 GLU A CA 1
ATOM 1121 C C . GLU A 1 130 ? -3.982 9.496 10.351 1.00 96.44 130 GLU A C 1
ATOM 1123 O O . GLU A 1 130 ? -4.531 9.769 11.420 1.00 96.44 130 GLU A O 1
ATOM 1128 N N . ILE A 1 131 ? -4.337 8.424 9.633 1.00 94.56 131 ILE A N 1
ATOM 1129 C CA . ILE A 1 131 ? -5.468 7.553 9.978 1.00 94.56 131 ILE A CA 1
ATOM 1130 C C . ILE A 1 131 ? -5.305 6.922 11.364 1.00 94.56 131 ILE A C 1
ATOM 1132 O O . ILE A 1 131 ? -6.240 6.968 12.166 1.00 94.56 131 ILE A O 1
ATOM 1136 N N . ILE A 1 132 ? -4.117 6.417 11.714 1.00 94.06 132 ILE A N 1
ATOM 1137 C CA . ILE A 1 132 ? -3.892 5.755 13.017 1.00 94.06 132 ILE A CA 1
ATOM 1138 C C . ILE A 1 132 ? -3.932 6.694 14.236 1.00 94.06 132 ILE A C 1
ATOM 1140 O O . ILE A 1 132 ? -3.802 6.243 15.384 1.00 94.06 132 ILE A O 1
ATOM 1144 N N . GLN A 1 133 ? -4.076 8.004 14.013 1.00 95.00 133 GLN A N 1
ATOM 1145 C CA . GLN A 1 133 ? -4.339 8.971 15.081 1.00 95.00 133 GLN A CA 1
ATOM 1146 C C . GLN A 1 133 ? -5.803 8.925 15.530 1.00 95.00 133 GLN A C 1
ATOM 1148 O O . GLN A 1 133 ? -6.076 9.161 16.703 1.00 95.00 133 GLN A O 1
ATOM 1153 N N . SER A 1 134 ? -6.722 8.596 14.614 1.00 95.50 134 SER A N 1
ATOM 1154 C CA . SER A 1 134 ? -8.174 8.604 14.852 1.00 95.50 134 SER A CA 1
ATOM 1155 C C . SER A 1 134 ? -8.809 7.212 14.829 1.00 95.50 134 SER A C 1
ATOM 1157 O O . SER A 1 134 ? -9.880 7.023 15.399 1.00 95.50 134 SER A O 1
ATOM 1159 N N . TYR A 1 135 ? -8.152 6.237 14.201 1.00 95.00 135 TYR A N 1
ATOM 1160 C CA . TYR A 1 135 ? -8.638 4.869 14.053 1.00 95.00 135 TYR A CA 1
ATOM 1161 C C . TYR A 1 135 ? -7.657 3.878 14.687 1.00 95.00 135 TYR A C 1
ATOM 1163 O O . TYR A 1 135 ? -6.439 4.057 14.635 1.00 95.00 135 TYR A O 1
ATOM 1171 N N . ASP A 1 136 ? -8.187 2.821 15.304 1.00 94.12 136 ASP A N 1
ATOM 1172 C CA . ASP A 1 136 ? -7.398 1.745 15.920 1.00 94.12 136 ASP A CA 1
ATOM 1173 C C . ASP A 1 136 ? -6.943 0.681 14.907 1.00 94.12 136 ASP A C 1
ATOM 1175 O O . ASP A 1 136 ? -6.091 -0.153 15.226 1.00 94.12 136 ASP A O 1
ATOM 1179 N N . ARG A 1 137 ? -7.513 0.714 13.698 1.00 95.94 137 ARG A N 1
ATOM 1180 C CA . ARG A 1 137 ? -7.286 -0.251 12.625 1.00 95.94 137 ARG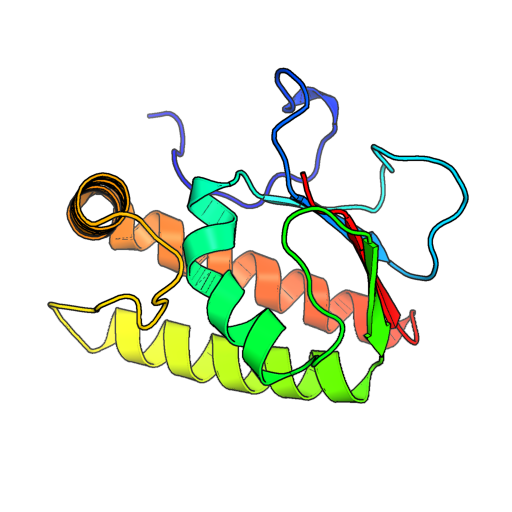 A CA 1
ATOM 1181 C C . ARG A 1 137 ? -7.572 0.335 11.242 1.00 95.94 137 ARG A C 1
ATOM 1183 O O . ARG A 1 137 ? -8.218 1.380 11.121 1.00 95.94 137 ARG A O 1
ATOM 1190 N N . ILE A 1 138 ? -7.170 -0.404 10.218 1.00 97.31 138 ILE A N 1
ATOM 1191 C CA . ILE A 1 138 ? -7.641 -0.249 8.837 1.00 97.31 138 ILE A CA 1
ATOM 1192 C C . ILE A 1 138 ? -8.120 -1.599 8.311 1.00 97.31 138 ILE A C 1
ATOM 1194 O O . ILE A 1 138 ? -7.647 -2.638 8.768 1.00 97.31 138 ILE A O 1
ATOM 1198 N N . THR A 1 139 ? -9.002 -1.577 7.323 1.00 97.25 139 THR A N 1
ATOM 1199 C CA . THR A 1 139 ? -9.365 -2.754 6.534 1.00 97.25 139 THR A CA 1
ATOM 1200 C C . THR A 1 139 ? -8.744 -2.627 5.150 1.00 97.25 139 THR A C 1
ATOM 1202 O O . THR A 1 139 ? -8.932 -1.612 4.480 1.00 97.25 139 THR A O 1
ATOM 1205 N N . ILE A 1 140 ? -8.015 -3.654 4.728 1.00 96.88 140 ILE A N 1
ATOM 1206 C CA . ILE A 1 140 ? -7.574 -3.851 3.350 1.00 96.88 140 ILE A CA 1
ATOM 1207 C C . ILE A 1 140 ? -8.615 -4.733 2.674 1.00 96.88 140 ILE A C 1
ATOM 1209 O O . ILE A 1 140 ? -8.902 -5.817 3.174 1.00 96.88 140 ILE A O 1
ATOM 1213 N N . MET A 1 141 ? -9.172 -4.280 1.560 1.00 94.62 141 MET A N 1
ATOM 1214 C CA . MET A 1 141 ? -10.023 -5.090 0.696 1.00 94.62 141 MET A CA 1
ATOM 1215 C C . MET A 1 141 ? -9.225 -5.459 -0.550 1.00 94.62 141 MET A C 1
ATOM 1217 O O . MET A 1 141 ? -8.851 -4.575 -1.324 1.00 94.62 141 MET A O 1
ATOM 1221 N N . GLY A 1 142 ? -8.919 -6.751 -0.668 1.00 88.38 142 GLY A N 1
ATOM 1222 C CA . GLY A 1 142 ? -8.289 -7.362 -1.832 1.00 88.38 142 GLY A CA 1
ATOM 1223 C C . GLY A 1 142 ? -9.214 -7.473 -3.046 1.00 88.38 142 GLY A C 1
ATOM 1224 O O . GLY A 1 142 ? -10.346 -6.981 -3.019 1.00 88.38 142 GLY A O 1
ATOM 1225 N N . LEU A 1 143 ? -8.701 -8.104 -4.105 1.00 86.50 143 LEU A N 1
ATOM 1226 C CA . LEU A 1 143 ? -9.365 -8.247 -5.410 1.00 86.50 143 LEU A CA 1
ATOM 1227 C C . LEU A 1 143 ? -10.334 -9.431 -5.501 1.00 86.50 143 LEU A C 1
ATOM 1229 O O . LEU A 1 143 ? -10.110 -10.451 -4.817 1.00 86.50 143 LEU A O 1
#

Foldseek 3Di:
DDQPAAKAQALVPDDDDQWKWKAQADDDVDPDDNLIIIGGPLLCLLLVVLVVVLDVPDDQQAKDKDFLVSLVSSLVVLVVSLVCLVVDLDDARPDPPDDPVVRVVSRVCCNVNVVSSSNRSVVVSVSSVVSVVPGRIIMIHHD